Protein AF-A0A285R5I1-F1 (afdb_monomer_lite)

Secondary structure (DSSP, 8-state):
---------------HHHHHHHHHHHHTT--HHHHHHHHT--HHHHHHHHHHTT-------

Organism: NCBI:txid1141890

pLDDT: mean 75.94, std 15.06, range [39.41, 89.38]

Foldseek 3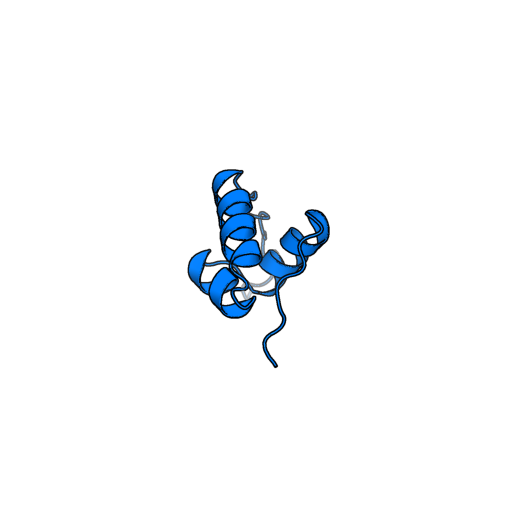Di:
DDDDDDPPCPVVDCDPVLLVLLVVCLVVLHELVVSCVVSVHDSVSSVVSCVVVVGDRDHDD

Sequence (61 aa):
MAKNDGFERHKQPWTPAEVQKLHTLAKKGMALRAIAKALTRSEESVKERAKADGLSIAKLH

Structure (mmCIF, N/CA/C/O backbone):
data_AF-A0A285R5I1-F1
#
_entry.id   AF-A0A285R5I1-F1
#
loop_
_atom_site.group_PDB
_atom_site.id
_atom_site.type_symbol
_atom_site.label_atom_id
_atom_site.label_alt_id
_atom_site.label_comp_id
_atom_site.label_asym_id
_atom_site.label_entity_id
_atom_site.label_seq_id
_atom_site.pdbx_PDB_ins_code
_atom_site.Cartn_x
_atom_site.Cartn_y
_atom_site.Cartn_z
_atom_site.occupancy
_atom_site.B_iso_or_equiv
_atom_site.auth_seq_id
_atom_site.auth_comp_id
_atom_site.auth_asym_id
_atom_site.auth_atom_id
_atom_site.pdbx_PDB_model_num
ATOM 1 N N . MET A 1 1 ? 37.619 -14.956 -10.428 1.00 40.28 1 MET A N 1
ATOM 2 C CA . MET A 1 1 ? 37.134 -13.718 -9.778 1.00 40.28 1 MET A CA 1
ATOM 3 C C . MET A 1 1 ? 35.661 -13.874 -9.431 1.00 40.28 1 MET A C 1
ATOM 5 O O . MET A 1 1 ? 34.903 -14.355 -10.263 1.00 40.28 1 MET A O 1
ATOM 9 N N . ALA A 1 2 ? 35.294 -13.574 -8.185 1.00 45.62 2 ALA A N 1
ATOM 10 C CA . ALA A 1 2 ? 33.971 -13.801 -7.609 1.00 45.62 2 ALA A CA 1
ATOM 11 C C . ALA A 1 2 ? 32.903 -12.808 -8.112 1.00 45.62 2 ALA A C 1
ATOM 13 O O . ALA A 1 2 ? 33.204 -11.667 -8.444 1.00 45.62 2 ALA A O 1
ATOM 14 N N . LYS A 1 3 ? 31.659 -13.296 -8.148 1.00 51.34 3 LYS A N 1
ATOM 15 C CA . LYS A 1 3 ? 30.420 -12.660 -8.617 1.00 51.34 3 LYS A CA 1
ATOM 16 C C . LYS A 1 3 ? 29.939 -11.585 -7.632 1.00 51.34 3 LYS A C 1
ATOM 18 O O . LYS A 1 3 ? 29.407 -11.949 -6.586 1.00 51.34 3 LYS A O 1
ATOM 23 N N . ASN A 1 4 ? 30.098 -10.302 -7.948 1.00 53.38 4 ASN A N 1
ATOM 24 C CA . ASN A 1 4 ? 29.404 -9.202 -7.269 1.00 53.38 4 ASN A CA 1
ATOM 25 C C . ASN A 1 4 ? 29.586 -7.915 -8.084 1.00 53.38 4 ASN A C 1
ATOM 27 O O . ASN A 1 4 ? 30.700 -7.411 -8.110 1.00 53.38 4 ASN A O 1
ATOM 31 N N . ASP A 1 5 ? 28.556 -7.461 -8.800 1.00 50.28 5 ASP A N 1
ATOM 32 C CA . ASP A 1 5 ? 28.136 -6.051 -8.856 1.00 50.28 5 ASP A CA 1
ATOM 33 C C . ASP A 1 5 ? 26.928 -5.922 -9.800 1.00 50.28 5 ASP A C 1
ATOM 35 O O . ASP A 1 5 ? 26.843 -6.627 -10.804 1.00 50.28 5 ASP A O 1
ATOM 39 N N . GLY A 1 6 ? 25.977 -5.052 -9.466 1.00 47.12 6 GLY A N 1
ATOM 40 C CA . GLY A 1 6 ? 24.805 -4.793 -10.297 1.00 47.12 6 GLY A CA 1
ATOM 41 C C . GLY A 1 6 ? 23.629 -5.727 -10.029 1.00 47.12 6 GLY A C 1
ATOM 42 O O . GLY A 1 6 ? 23.159 -6.428 -10.920 1.00 47.12 6 GLY A O 1
ATOM 43 N N . PHE A 1 7 ? 23.068 -5.688 -8.815 1.00 50.81 7 PHE A N 1
ATOM 44 C CA . PHE A 1 7 ? 21.632 -5.927 -8.675 1.00 50.81 7 PHE A CA 1
ATOM 45 C C . PHE A 1 7 ? 20.926 -4.881 -9.540 1.00 50.81 7 PHE A C 1
ATOM 47 O O . PHE A 1 7 ? 20.571 -3.803 -9.056 1.00 50.81 7 PHE A O 1
ATOM 54 N N . GLU A 1 8 ? 20.724 -5.199 -10.816 1.00 48.00 8 GLU A N 1
ATOM 55 C CA . GLU A 1 8 ? 19.736 -4.579 -11.675 1.00 48.00 8 GLU A CA 1
ATOM 56 C C . GLU A 1 8 ? 18.385 -4.901 -11.045 1.00 48.00 8 GLU A C 1
ATOM 58 O O . GLU A 1 8 ? 17.621 -5.763 -11.475 1.00 48.00 8 GLU A O 1
ATOM 63 N N . ARG A 1 9 ? 18.076 -4.192 -9.957 1.00 57.06 9 ARG A N 1
ATOM 64 C CA . ARG A 1 9 ? 16.721 -3.907 -9.529 1.00 57.06 9 ARG A CA 1
ATOM 65 C C . ARG A 1 9 ? 16.148 -3.069 -10.664 1.00 57.06 9 ARG A C 1
ATOM 67 O O . ARG A 1 9 ? 15.944 -1.867 -10.513 1.00 57.06 9 ARG A O 1
ATOM 74 N N . HIS A 1 10 ? 15.901 -3.706 -11.812 1.00 55.00 10 HIS A N 1
ATOM 75 C CA . HIS A 1 10 ? 14.787 -3.368 -12.665 1.00 55.00 10 HIS A CA 1
ATOM 76 C C . HIS A 1 10 ? 13.654 -3.219 -11.670 1.00 55.00 10 HIS A C 1
ATOM 78 O O . HIS A 1 10 ? 13.195 -4.204 -11.087 1.00 55.00 10 HIS A O 1
ATOM 84 N N . LYS A 1 11 ? 13.342 -1.964 -11.342 1.00 58.34 11 LYS A N 1
ATOM 85 C CA . LYS A 1 11 ? 12.196 -1.576 -10.543 1.00 58.34 11 LYS A CA 1
ATOM 86 C C . LYS A 1 11 ? 11.033 -2.140 -11.328 1.00 58.34 11 LYS A C 1
ATOM 88 O O . LYS A 1 11 ? 10.566 -1.482 -12.248 1.00 58.34 11 LYS A O 1
ATOM 93 N N . GLN A 1 12 ? 10.699 -3.401 -11.051 1.00 60.28 12 GLN A N 1
ATOM 94 C CA . GLN A 1 12 ? 9.666 -4.157 -11.732 1.00 60.28 12 GLN A CA 1
ATOM 95 C C . GLN A 1 12 ? 8.460 -3.230 -11.711 1.00 60.28 12 GLN A C 1
ATOM 97 O O . GLN A 1 12 ? 8.000 -2.915 -10.601 1.00 60.28 12 GLN A O 1
ATOM 102 N N . PRO A 1 13 ? 8.083 -2.672 -12.876 1.00 74.75 13 PRO A N 1
ATOM 103 C CA . PRO A 1 13 ? 7.216 -1.516 -12.922 1.00 74.75 13 PRO A CA 1
ATOM 104 C C . PRO A 1 13 ? 5.923 -1.893 -12.226 1.00 74.75 13 PRO A C 1
ATOM 106 O O . PRO A 1 13 ? 5.381 -2.974 -12.447 1.00 74.75 13 PRO A O 1
ATOM 109 N N . TRP A 1 14 ? 5.473 -1.027 -11.324 1.00 79.81 14 TRP A N 1
ATOM 110 C CA . TRP A 1 14 ? 4.205 -1.230 -10.646 1.00 79.81 14 TRP A CA 1
ATOM 111 C C . TRP A 1 14 ? 3.109 -1.234 -11.696 1.00 79.81 14 TRP A C 1
ATOM 113 O O . TRP A 1 14 ? 2.821 -0.196 -12.297 1.00 79.81 14 TRP A O 1
ATOM 123 N N . THR A 1 15 ? 2.509 -2.397 -11.922 1.00 84.31 15 THR A N 1
ATOM 124 C CA . THR A 1 15 ? 1.367 -2.474 -12.821 1.00 84.31 15 THR A CA 1
ATOM 125 C C . THR A 1 15 ? 0.178 -1.760 -12.177 1.00 84.31 15 THR A C 1
ATOM 127 O O . THR A 1 15 ? 0.026 -1.790 -10.950 1.00 84.31 15 THR A O 1
ATOM 130 N N . PRO A 1 16 ? -0.707 -1.126 -12.964 1.00 84.31 16 PRO A N 1
ATOM 131 C CA . PRO A 1 16 ? -1.891 -0.465 -12.416 1.00 84.31 16 PRO A CA 1
ATOM 132 C C . PRO A 1 16 ? -2.761 -1.429 -11.592 1.00 84.31 16 PRO A C 1
ATOM 134 O O . PRO A 1 16 ? -3.340 -1.027 -10.586 1.00 84.31 16 PRO A O 1
ATOM 137 N N . ALA A 1 17 ? -2.777 -2.719 -11.945 1.00 86.31 17 ALA A N 1
ATOM 138 C CA . ALA A 1 17 ? -3.455 -3.763 -11.180 1.00 86.31 17 ALA A CA 1
ATOM 139 C C . ALA A 1 17 ? -2.846 -3.980 -9.780 1.00 86.31 17 ALA A C 1
ATOM 141 O O . ALA A 1 17 ? -3.586 -4.107 -8.803 1.00 86.31 17 ALA A O 1
ATOM 142 N N . GLU A 1 18 ? -1.513 -3.999 -9.651 1.00 86.81 18 GLU A N 1
ATOM 143 C CA . GLU A 1 18 ? -0.829 -4.104 -8.351 1.00 86.81 18 GLU A CA 1
ATOM 144 C C . GLU A 1 18 ? -1.086 -2.877 -7.479 1.00 86.81 18 GLU A C 1
ATOM 146 O O . GLU A 1 18 ? -1.367 -3.019 -6.290 1.00 86.81 18 GLU A O 1
ATOM 151 N N . VAL A 1 19 ? -1.043 -1.680 -8.070 1.00 86.31 19 VAL A N 1
ATOM 152 C CA . VAL A 1 19 ? -1.338 -0.422 -7.367 1.00 86.31 19 VAL A CA 1
ATOM 153 C C . VAL A 1 19 ? -2.773 -0.429 -6.854 1.00 86.31 19 VAL A C 1
ATOM 155 O O . VAL A 1 19 ? -3.025 -0.131 -5.690 1.00 86.31 19 VAL A O 1
ATOM 158 N N . GLN A 1 20 ? -3.724 -0.850 -7.685 1.00 89.38 20 GLN A N 1
ATOM 159 C CA . GLN A 1 20 ? -5.130 -0.905 -7.304 1.00 89.38 20 GLN A CA 1
ATOM 160 C C . GLN A 1 20 ? -5.396 -1.966 -6.224 1.00 89.38 20 GLN A C 1
ATOM 162 O O . GLN A 1 20 ? -6.182 -1.732 -5.298 1.00 89.38 20 GLN A O 1
ATOM 167 N N . LYS A 1 21 ? -4.683 -3.102 -6.265 1.00 88.56 21 LYS A N 1
ATOM 168 C CA . LYS A 1 21 ? -4.666 -4.082 -5.167 1.00 88.56 21 LYS A CA 1
ATOM 169 C C . LYS A 1 21 ? -4.098 -3.476 -3.890 1.00 88.56 21 LYS A C 1
ATOM 171 O O . LYS A 1 21 ? -4.721 -3.615 -2.843 1.00 88.56 21 LYS A O 1
ATOM 176 N N . LEU A 1 22 ? -2.968 -2.779 -3.972 1.00 87.69 22 LEU A N 1
ATOM 177 C CA . LEU A 1 22 ? -2.355 -2.096 -2.836 1.00 87.69 22 LEU A CA 1
ATOM 178 C C . LEU A 1 22 ? -3.339 -1.095 -2.213 1.00 87.69 22 LEU A C 1
ATOM 180 O O . LEU A 1 22 ? -3.551 -1.153 -1.006 1.00 87.69 22 LEU A O 1
ATOM 184 N N . HIS A 1 23 ? -4.020 -0.269 -3.016 1.00 86.88 23 HIS A N 1
ATOM 185 C CA . HIS A 1 23 ? -5.074 0.650 -2.556 1.00 86.88 23 HIS A CA 1
ATOM 186 C C . HIS A 1 23 ? -6.215 -0.076 -1.857 1.00 86.88 23 HIS A C 1
ATOM 188 O O . HIS A 1 23 ? -6.651 0.332 -0.784 1.00 86.88 23 HIS A O 1
ATOM 194 N N . THR A 1 24 ? -6.701 -1.162 -2.453 1.00 89.31 24 THR A N 1
ATOM 195 C CA . THR A 1 24 ? -7.819 -1.934 -1.905 1.00 89.31 24 THR A CA 1
ATOM 196 C C . THR A 1 24 ? -7.450 -2.558 -0.560 1.00 89.31 24 THR A C 1
ATOM 198 O O . THR A 1 24 ? -8.237 -2.507 0.383 1.00 89.31 24 THR A O 1
ATOM 201 N N . LEU A 1 25 ? -6.244 -3.122 -0.448 1.00 87.00 25 LEU A N 1
ATOM 202 C CA . LEU A 1 25 ? -5.756 -3.734 0.786 1.00 87.00 25 LEU A CA 1
ATOM 203 C C . LEU A 1 25 ? -5.437 -2.681 1.860 1.00 87.00 25 LEU A C 1
ATOM 205 O O . LEU A 1 25 ? -5.770 -2.886 3.026 1.00 87.00 25 LEU A O 1
ATOM 209 N N . ALA A 1 26 ? -4.867 -1.537 1.469 1.00 86.12 26 ALA A N 1
ATOM 210 C CA . ALA A 1 26 ? -4.622 -0.404 2.358 1.00 86.12 26 ALA A CA 1
ATOM 211 C C . ALA A 1 26 ? -5.936 0.189 2.890 1.00 86.12 26 ALA A C 1
ATOM 213 O O . ALA A 1 26 ? -6.070 0.400 4.091 1.00 86.12 26 ALA A O 1
ATOM 214 N N . LYS A 1 27 ? -6.947 0.364 2.026 1.00 83.62 27 LYS A N 1
ATOM 215 C CA . LYS A 1 27 ? -8.293 0.828 2.408 1.00 83.62 27 LYS A CA 1
ATOM 216 C C . LYS A 1 27 ? -9.017 -0.161 3.324 1.00 83.62 27 LYS A C 1
ATOM 218 O O . LYS A 1 27 ? -9.795 0.257 4.173 1.00 83.62 27 LYS A O 1
ATOM 223 N N . LYS A 1 28 ? -8.740 -1.463 3.189 1.00 82.69 28 LYS A N 1
ATOM 224 C CA . LYS A 1 28 ? -9.198 -2.498 4.131 1.00 82.69 28 LYS A CA 1
ATOM 225 C C . LYS A 1 28 ? -8.477 -2.460 5.486 1.00 82.69 28 LYS A C 1
ATOM 227 O O . LYS A 1 28 ? -8.853 -3.223 6.368 1.00 82.69 28 LYS A O 1
ATOM 232 N N . GLY A 1 29 ? -7.454 -1.622 5.659 1.00 80.75 29 GLY A N 1
ATOM 233 C CA . GLY A 1 29 ? -6.666 -1.555 6.890 1.00 80.75 29 GLY A CA 1
ATOM 234 C C . GLY A 1 29 ? -5.703 -2.732 7.064 1.00 80.75 29 GLY A C 1
ATOM 235 O O . GLY A 1 29 ? -5.328 -3.050 8.189 1.00 80.75 29 GLY A O 1
ATOM 236 N N . MET A 1 30 ? -5.302 -3.408 5.978 1.00 82.69 30 MET A N 1
ATOM 237 C CA . MET A 1 30 ? -4.310 -4.479 6.084 1.00 82.69 30 MET A CA 1
ATOM 238 C C . MET A 1 30 ? -2.930 -3.927 6.447 1.00 82.69 30 MET A C 1
ATOM 240 O O . MET A 1 30 ? -2.509 -2.874 5.970 1.00 82.69 30 MET A O 1
ATOM 244 N N . ALA A 1 31 ? -2.193 -4.695 7.247 1.00 84.75 31 ALA A N 1
ATOM 2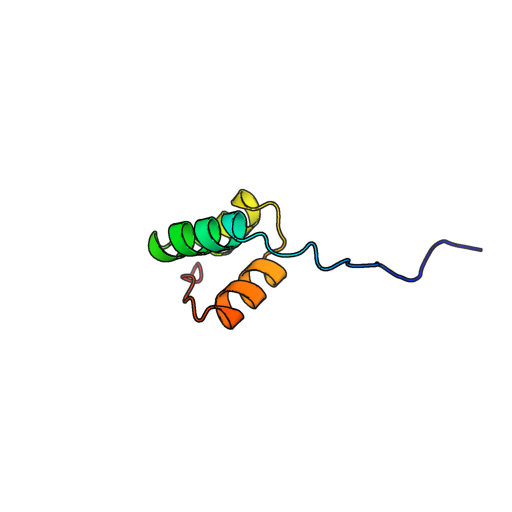45 C CA . ALA A 1 31 ? -0.830 -4.360 7.624 1.00 84.75 31 ALA A CA 1
ATOM 246 C C . ALA A 1 31 ? 0.122 -4.396 6.419 1.00 84.75 31 ALA A C 1
ATOM 248 O O . ALA A 1 31 ? 0.015 -5.255 5.540 1.00 84.75 31 ALA A O 1
ATOM 249 N N . LEU A 1 32 ? 1.135 -3.529 6.442 1.00 83.81 32 LEU A N 1
ATOM 250 C CA . LEU A 1 32 ? 2.162 -3.434 5.399 1.00 83.81 32 LEU A CA 1
ATOM 251 C C . LEU A 1 32 ? 2.822 -4.784 5.073 1.00 83.81 32 LEU A C 1
ATOM 253 O O . LEU A 1 32 ? 2.984 -5.120 3.902 1.00 83.81 32 LEU A O 1
ATOM 257 N N . ARG A 1 33 ? 3.110 -5.601 6.094 1.00 84.62 33 ARG A N 1
ATOM 258 C CA . ARG A 1 33 ? 3.633 -6.969 5.929 1.00 84.62 33 ARG A CA 1
ATOM 259 C C . ARG A 1 33 ? 2.698 -7.895 5.165 1.00 84.62 33 ARG A C 1
ATOM 261 O O . ARG A 1 33 ? 3.156 -8.692 4.351 1.00 84.62 33 ARG A O 1
ATOM 268 N N . ALA A 1 34 ? 1.398 -7.808 5.433 1.00 87.50 34 ALA A N 1
ATOM 269 C CA . ALA A 1 34 ? 0.402 -8.632 4.760 1.00 87.50 34 ALA A CA 1
ATOM 270 C C . ALA A 1 34 ? 0.265 -8.222 3.289 1.00 87.50 34 ALA A C 1
ATOM 272 O O . ALA A 1 34 ? 0.227 -9.084 2.417 1.00 87.50 34 ALA A O 1
ATOM 273 N N . ILE A 1 35 ? 0.278 -6.914 3.009 1.00 86.56 35 ILE A N 1
ATOM 274 C CA . ILE A 1 35 ? 0.235 -6.370 1.646 1.00 86.56 35 ILE A CA 1
ATOM 275 C C . ILE A 1 35 ? 1.495 -6.764 0.865 1.00 86.56 35 ILE A C 1
ATOM 277 O O . ILE A 1 35 ? 1.390 -7.233 -0.264 1.00 86.56 35 ILE A O 1
ATOM 281 N N . ALA A 1 36 ? 2.673 -6.649 1.481 1.00 86.81 36 ALA A N 1
ATOM 282 C CA . ALA A 1 36 ? 3.945 -7.089 0.911 1.00 86.81 36 ALA A CA 1
ATOM 283 C C . ALA A 1 36 ? 3.921 -8.577 0.532 1.00 86.81 36 ALA A C 1
ATOM 285 O O . ALA A 1 36 ? 4.214 -8.928 -0.611 1.00 86.81 36 ALA A O 1
ATOM 286 N N . LYS A 1 37 ? 3.460 -9.443 1.446 1.00 85.88 37 LYS A N 1
ATOM 287 C CA . LYS A 1 37 ? 3.275 -10.876 1.170 1.00 85.88 37 LYS A CA 1
ATOM 288 C C . LYS A 1 37 ? 2.260 -11.135 0.054 1.00 85.88 37 LYS A C 1
ATOM 290 O O . LYS A 1 37 ? 2.537 -11.938 -0.828 1.00 85.88 37 LYS A O 1
ATOM 295 N N . ALA A 1 38 ? 1.119 -10.446 0.061 1.00 86.81 38 ALA A N 1
ATOM 296 C CA . ALA A 1 38 ? 0.067 -10.616 -0.944 1.00 86.81 38 ALA A CA 1
ATOM 297 C C . ALA A 1 38 ? 0.494 -10.160 -2.349 1.00 86.81 38 ALA A C 1
ATOM 299 O O . ALA A 1 38 ? 0.042 -10.721 -3.344 1.00 86.81 38 ALA A O 1
ATOM 300 N N . LEU A 1 39 ? 1.356 -9.144 -2.430 1.00 82.94 39 LEU A N 1
ATOM 301 C CA . LEU A 1 39 ? 1.902 -8.626 -3.684 1.00 82.94 39 LEU A CA 1
ATOM 302 C C . LEU A 1 39 ? 3.223 -9.300 -4.078 1.00 82.94 39 LEU A C 1
ATOM 304 O O . LEU A 1 39 ? 3.762 -8.992 -5.136 1.00 82.94 39 LEU A O 1
ATOM 308 N N . THR A 1 40 ? 3.760 -10.213 -3.259 1.00 83.62 40 THR A N 1
ATOM 309 C CA . THR A 1 40 ? 5.094 -10.824 -3.439 1.00 83.62 40 THR A CA 1
ATOM 310 C C . THR A 1 40 ? 6.210 -9.785 -3.632 1.00 83.62 40 THR A C 1
ATOM 312 O O . THR A 1 40 ? 7.198 -10.016 -4.326 1.00 83.62 40 THR A O 1
ATOM 315 N N . ARG A 1 41 ? 6.047 -8.607 -3.016 1.00 83.00 41 ARG A N 1
ATOM 316 C CA . ARG A 1 41 ? 7.003 -7.492 -3.059 1.00 83.00 41 ARG A CA 1
ATOM 317 C C . ARG A 1 41 ? 7.588 -7.243 -1.679 1.00 83.00 41 ARG A C 1
ATOM 319 O O . ARG A 1 41 ? 6.958 -7.531 -0.666 1.00 83.00 41 ARG A O 1
ATOM 326 N N . SER A 1 42 ? 8.778 -6.654 -1.640 1.00 82.94 42 SER A N 1
ATOM 327 C CA . SER A 1 42 ? 9.403 -6.236 -0.387 1.00 82.94 42 SER A CA 1
ATOM 328 C C . SER A 1 42 ? 8.567 -5.173 0.326 1.00 82.94 42 SER A C 1
ATOM 330 O O . SER A 1 42 ? 7.985 -4.288 -0.308 1.00 82.94 42 SER A O 1
ATOM 332 N N . GLU A 1 43 ? 8.573 -5.227 1.658 1.00 85.75 43 GLU A N 1
ATOM 333 C CA . GLU A 1 43 ? 7.951 -4.232 2.542 1.00 85.75 43 GLU A CA 1
ATOM 334 C C . GLU A 1 43 ? 8.375 -2.802 2.174 1.00 85.75 43 GLU A C 1
ATOM 336 O O . GLU A 1 43 ? 7.546 -1.893 2.119 1.00 85.75 43 GLU A O 1
ATOM 341 N N . GLU A 1 44 ? 9.654 -2.618 1.843 1.00 83.75 44 GLU A N 1
ATOM 342 C CA . GLU A 1 44 ? 10.216 -1.340 1.406 1.00 83.75 44 GLU A CA 1
ATOM 343 C C . GLU A 1 44 ? 9.568 -0.827 0.114 1.00 83.75 44 GLU A C 1
ATOM 345 O O . GLU A 1 44 ? 9.153 0.327 0.057 1.00 83.75 44 GLU A O 1
ATOM 350 N N . SER A 1 45 ? 9.389 -1.683 -0.898 1.00 84.38 45 SER A N 1
ATOM 351 C CA . SER A 1 45 ? 8.759 -1.287 -2.165 1.00 84.38 45 SER A CA 1
ATOM 352 C C . SER A 1 45 ? 7.288 -0.909 -1.992 1.00 84.38 45 SER A C 1
ATOM 354 O O . SER A 1 45 ? 6.826 0.050 -2.606 1.00 84.38 45 SER A O 1
ATOM 356 N N . VAL A 1 46 ? 6.550 -1.642 -1.150 1.00 86.38 46 VAL A N 1
ATOM 357 C CA . VAL A 1 46 ? 5.149 -1.326 -0.820 1.00 86.38 46 VAL A CA 1
ATOM 358 C C . VAL A 1 46 ? 5.062 0.006 -0.080 1.00 86.38 46 VAL A C 1
ATOM 360 O O . VAL A 1 46 ? 4.191 0.814 -0.388 1.00 86.38 46 VAL A O 1
ATOM 363 N N . LYS A 1 47 ? 5.977 0.262 0.862 1.00 84.69 47 LYS A N 1
ATOM 364 C CA . LYS A 1 47 ? 6.045 1.518 1.619 1.00 84.69 47 LYS A CA 1
ATOM 365 C C . LYS A 1 47 ? 6.327 2.717 0.715 1.00 84.69 47 LYS A C 1
ATOM 367 O O . LYS A 1 47 ? 5.643 3.730 0.829 1.00 84.69 47 LYS A O 1
ATOM 372 N N . GLU A 1 48 ? 7.314 2.599 -0.170 1.00 86.69 48 GLU A N 1
ATOM 373 C CA . GLU A 1 48 ? 7.673 3.630 -1.150 1.00 86.69 48 GLU A CA 1
ATOM 374 C C . GLU A 1 48 ? 6.490 3.938 -2.072 1.00 86.69 48 GLU A C 1
ATOM 376 O 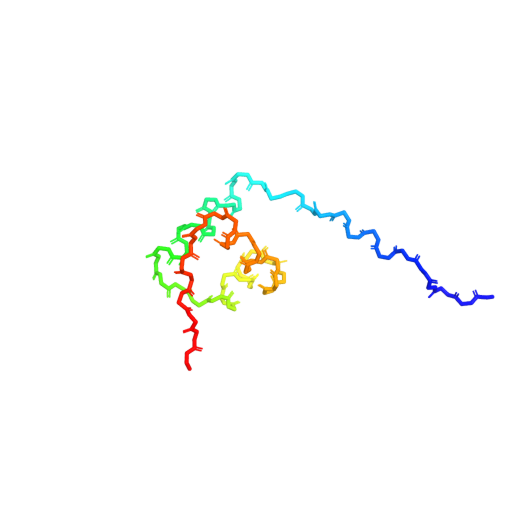O . GLU A 1 48 ? 6.130 5.101 -2.249 1.00 86.69 48 GLU A O 1
ATOM 381 N N . ARG A 1 49 ? 5.826 2.897 -2.599 1.00 86.19 49 ARG A N 1
ATOM 382 C CA . ARG A 1 49 ? 4.658 3.081 -3.464 1.00 86.19 49 ARG A CA 1
ATOM 383 C C . ARG A 1 49 ? 3.481 3.697 -2.719 1.00 86.19 49 ARG A C 1
ATOM 385 O O . ARG A 1 49 ? 2.883 4.629 -3.234 1.00 86.19 49 ARG A O 1
ATOM 392 N N . ALA A 1 50 ? 3.176 3.217 -1.516 1.00 86.12 50 ALA A N 1
ATOM 393 C CA . ALA A 1 50 ? 2.117 3.777 -0.685 1.00 86.12 50 ALA A CA 1
ATOM 394 C C . ALA A 1 50 ? 2.376 5.253 -0.364 1.00 86.12 50 ALA A C 1
ATOM 396 O O . ALA A 1 50 ? 1.464 6.062 -0.457 1.00 86.12 50 ALA A O 1
ATOM 397 N N . LYS A 1 51 ? 3.628 5.626 -0.066 1.00 84.06 51 LYS A N 1
ATOM 398 C CA . LYS A 1 51 ? 4.017 7.025 0.150 1.00 84.06 51 LYS A CA 1
ATOM 399 C C . LYS A 1 51 ? 3.855 7.866 -1.119 1.00 84.06 51 LYS A C 1
ATOM 401 O O . LYS A 1 51 ? 3.350 8.978 -1.028 1.00 84.06 51 LYS A O 1
ATOM 406 N N . ALA A 1 52 ? 4.257 7.338 -2.276 1.00 85.75 52 ALA A N 1
ATOM 407 C CA . ALA A 1 52 ? 4.095 8.011 -3.566 1.00 85.75 52 ALA A CA 1
ATOM 408 C C . ALA A 1 52 ? 2.616 8.212 -3.94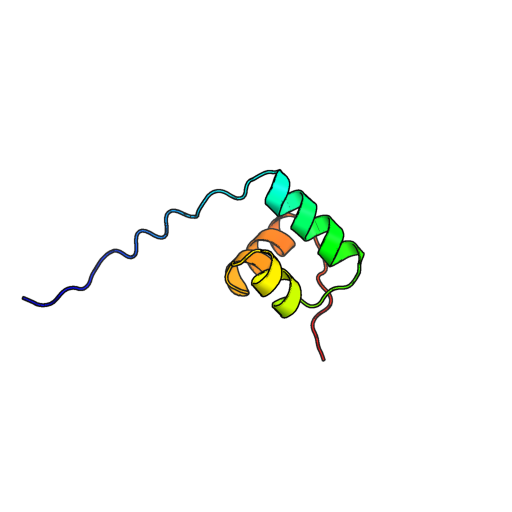6 1.00 85.75 52 ALA A C 1
ATOM 410 O O . ALA A 1 52 ? 2.283 9.220 -4.556 1.00 85.75 52 ALA A O 1
ATOM 411 N N . ASP A 1 53 ? 1.743 7.281 -3.556 1.00 83.69 53 ASP A N 1
ATOM 412 C C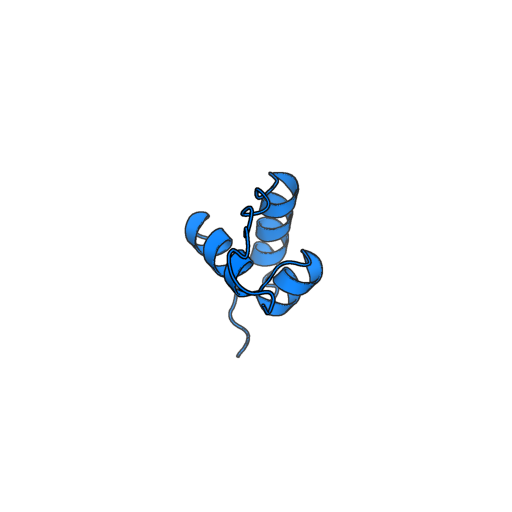A . ASP A 1 53 ? 0.291 7.344 -3.777 1.00 83.69 53 ASP A CA 1
ATOM 413 C C . ASP A 1 53 ? -0.475 8.057 -2.637 1.00 83.69 53 ASP A C 1
ATOM 415 O O . ASP A 1 53 ? -1.694 8.189 -2.680 1.00 83.69 53 ASP A O 1
ATOM 419 N N . GLY A 1 54 ? 0.216 8.518 -1.587 1.00 84.00 54 GLY A N 1
ATOM 420 C CA . GLY A 1 54 ? -0.414 9.183 -0.438 1.00 84.00 54 GLY A CA 1
ATOM 421 C C . GLY A 1 54 ? -1.277 8.263 0.438 1.00 84.00 54 GLY A C 1
ATOM 422 O O . GLY A 1 54 ? -2.163 8.727 1.154 1.00 84.00 54 GLY A O 1
ATOM 423 N N . LEU A 1 55 ? -1.035 6.953 0.401 1.00 81.38 55 LEU A N 1
ATOM 424 C CA . LEU A 1 55 ? -1.755 5.960 1.187 1.00 81.38 55 LEU A CA 1
ATOM 425 C C . LEU A 1 55 ? -1.158 5.771 2.583 1.00 81.38 55 LEU A C 1
ATOM 427 O O . LEU A 1 55 ? -0.006 5.362 2.751 1.00 81.38 55 LEU A O 1
ATOM 431 N N . SER A 1 56 ? -2.005 5.928 3.596 1.00 74.50 56 SER A N 1
ATOM 432 C CA . SER A 1 56 ? -1.687 5.562 4.976 1.00 74.50 56 SER A CA 1
ATOM 433 C C . SER A 1 56 ? -1.958 4.075 5.212 1.00 74.50 56 SER A C 1
ATOM 435 O O . SER A 1 56 ? -3.069 3.683 5.562 1.00 74.50 56 SER A O 1
ATOM 437 N N . ILE A 1 57 ? -0.943 3.227 5.023 1.00 79.4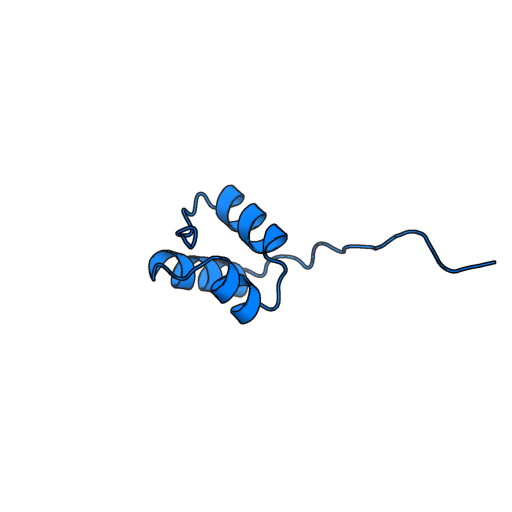4 57 ILE A N 1
ATOM 438 C CA . ILE A 1 57 ? -1.012 1.818 5.438 1.00 79.44 57 ILE A CA 1
ATOM 439 C C . ILE A 1 57 ? -0.844 1.761 6.956 1.00 79.44 57 ILE A C 1
ATOM 441 O O . ILE A 1 57 ? 0.196 2.173 7.479 1.00 79.44 57 ILE A O 1
ATOM 445 N N . ALA A 1 58 ? -1.856 1.237 7.652 1.00 65.31 58 ALA A N 1
ATOM 446 C CA . ALA A 1 58 ? -1.817 1.038 9.094 1.00 65.31 58 ALA A CA 1
ATOM 447 C C . ALA A 1 58 ? -0.571 0.215 9.465 1.00 65.31 58 ALA A C 1
ATOM 449 O O . ALA A 1 58 ? -0.403 -0.943 9.066 1.00 65.31 58 ALA A O 1
ATOM 450 N N . LYS A 1 59 ? 0.356 0.858 10.181 1.00 59.34 59 LYS A N 1
ATOM 451 C CA . LYS A 1 59 ? 1.506 0.190 10.788 1.00 59.34 59 LYS A CA 1
ATOM 452 C C . LYS A 1 59 ? 0.956 -0.796 11.819 1.00 59.34 59 LYS A C 1
ATOM 454 O O . LYS A 1 59 ? 0.143 -0.407 12.650 1.00 59.34 59 LYS A O 1
ATOM 459 N N . LEU A 1 60 ? 1.397 -2.049 11.754 1.00 47.25 60 LEU A N 1
ATOM 460 C CA . LEU A 1 60 ? 1.164 -3.006 12.832 1.00 47.25 60 LEU A CA 1
ATOM 461 C C . LEU A 1 60 ? 1.909 -2.484 14.078 1.00 47.25 60 LEU A C 1
ATOM 463 O O . LEU A 1 60 ? 3.105 -2.195 13.965 1.00 47.25 60 LEU A O 1
ATOM 467 N N . HIS A 1 61 ? 1.195 -2.303 15.191 1.00 39.41 61 HIS A N 1
ATOM 468 C CA . HIS A 1 61 ? 1.770 -2.200 16.536 1.00 39.41 61 HIS A CA 1
ATOM 469 C C . HIS A 1 61 ? 2.052 -3.611 17.055 1.00 39.41 61 HIS A C 1
ATOM 471 O O . HIS A 1 61 ? 1.241 -4.511 16.729 1.00 39.41 61 HIS A O 1
#

Radius of gyration: 13.67 Å; chains: 1; bounding box: 46×23×30 Å